Protein AF-A0A7S3URA8-F1 (afdb_monomer)

Organism: Heterosigma akashiwo (NCBI:txid2829)

Sequence (124 aa):
AVRAFAEVRFQGQTARTEAQAGAAPHWKHPVEMAFHPPGGDFTPARLAQITDVIHVSVFDELEVDDAEHGGFYEDEDGTRVEHRFLGSLEIPFGTVYMEGKVEGMFRLETPPVNLGYVYASAAR

InterPro domains:
  IPR035892 C2 domain superfamily [G3DSA:2.60.40.150] (2-122)
  IPR035892 C2 domain superfamily [SSF49562] (4-111)
  IPR052434 Tectonic-like complex component protein [PTHR20837] (2-118)

Structure (mmCIF, N/CA/C/O backbone):
data_AF-A0A7S3URA8-F1
#
_entry.id   AF-A0A7S3URA8-F1
#
loop_
_atom_site.group_PDB
_atom_site.id
_atom_site.type_symbol
_atom_site.label_atom_id
_atom_site.label_alt_id
_atom_site.label_comp_id
_atom_site.label_asym_id
_atom_site.label_entity_id
_atom_site.label_seq_id
_atom_site.pdbx_PDB_ins_code
_atom_site.Cartn_x
_atom_site.Cartn_y
_atom_site.Cartn_z
_atom_site.occupancy
_atom_site.B_iso_or_equiv
_atom_site.auth_seq_id
_atom_site.auth_comp_id
_atom_site.auth_asym_id
_atom_site.auth_atom_id
_atom_site.pdbx_PDB_model_num
ATOM 1 N N . ALA A 1 1 ? 19.077 1.036 -14.921 1.00 60.44 1 ALA A N 1
ATOM 2 C CA . ALA A 1 1 ? 18.825 -0.129 -14.041 1.00 60.44 1 ALA A CA 1
ATOM 3 C C . ALA A 1 1 ? 17.408 -0.010 -13.509 1.00 60.44 1 ALA A C 1
ATOM 5 O O . ALA A 1 1 ? 16.997 1.107 -13.232 1.00 60.44 1 ALA A O 1
ATOM 6 N N . VAL A 1 2 ? 16.669 -1.114 -13.402 1.00 79.50 2 VAL A N 1
ATOM 7 C CA . VAL A 1 2 ? 15.287 -1.076 -12.906 1.00 79.50 2 VAL A CA 1
ATOM 8 C C . VAL A 1 2 ? 15.298 -0.765 -11.407 1.00 79.50 2 VAL A C 1
ATOM 10 O O . VAL A 1 2 ? 16.065 -1.374 -10.651 1.00 79.50 2 VAL A O 1
ATOM 13 N N . ARG A 1 3 ? 14.502 0.224 -11.000 1.00 93.12 3 ARG A N 1
ATOM 14 C CA . ARG A 1 3 ? 14.280 0.598 -9.600 1.00 93.12 3 ARG A CA 1
ATOM 15 C C . ARG A 1 3 ? 12.842 0.262 -9.254 1.00 93.12 3 ARG A C 1
ATOM 17 O O . ARG A 1 3 ? 11.992 0.404 -10.113 1.00 93.12 3 ARG A O 1
ATOM 24 N N . ALA A 1 4 ? 12.567 -0.129 -8.021 1.00 95.06 4 ALA A N 1
ATOM 25 C CA . ALA A 1 4 ? 11.218 -0.454 -7.585 1.00 95.06 4 ALA A CA 1
ATOM 26 C C . ALA A 1 4 ? 10.870 0.256 -6.280 1.00 95.06 4 ALA A C 1
ATOM 28 O O . ALA A 1 4 ? 11.728 0.421 -5.407 1.00 95.06 4 ALA A O 1
ATOM 29 N N . PHE A 1 5 ? 9.606 0.632 -6.120 1.00 96.50 5 PHE A N 1
ATOM 30 C CA . PHE A 1 5 ? 9.051 1.184 -4.885 1.00 96.50 5 PHE A CA 1
ATOM 31 C C . PHE A 1 5 ? 7.744 0.481 -4.516 1.00 96.50 5 PHE A C 1
ATOM 33 O O . PHE A 1 5 ? 7.066 -0.097 -5.369 1.00 96.50 5 PHE A O 1
ATOM 40 N N . ALA A 1 6 ? 7.395 0.543 -3.233 1.00 96.94 6 ALA A N 1
ATOM 41 C CA . ALA A 1 6 ? 6.092 0.128 -2.740 1.00 96.94 6 ALA A CA 1
ATOM 42 C C . ALA A 1 6 ? 5.235 1.364 -2.448 1.00 96.94 6 ALA A C 1
ATOM 44 O O . ALA A 1 6 ? 5.695 2.324 -1.831 1.00 96.94 6 ALA A O 1
ATOM 45 N N . GLU A 1 7 ? 3.984 1.327 -2.879 1.00 97.62 7 GLU A N 1
ATOM 46 C CA . GLU A 1 7 ? 2.939 2.292 -2.571 1.00 97.62 7 GLU A CA 1
ATOM 47 C C . GLU A 1 7 ? 1.930 1.651 -1.617 1.00 97.62 7 GLU A C 1
ATOM 49 O O . GLU A 1 7 ? 1.530 0.502 -1.800 1.00 97.62 7 GLU A O 1
ATOM 54 N N . VAL A 1 8 ? 1.503 2.399 -0.608 1.00 97.81 8 VAL A N 1
ATOM 55 C CA . VAL A 1 8 ? 0.448 2.014 0.323 1.00 97.81 8 VAL A CA 1
ATOM 56 C C . VAL A 1 8 ? -0.707 2.994 0.178 1.00 97.81 8 VAL A C 1
ATOM 58 O O . VAL A 1 8 ? -0.519 4.211 0.242 1.00 97.81 8 VAL A O 1
ATOM 61 N N . ARG A 1 9 ? -1.913 2.456 -0.000 1.00 98.00 9 ARG A N 1
ATOM 62 C CA . ARG A 1 9 ? -3.153 3.220 -0.112 1.00 98.00 9 ARG A CA 1
ATOM 63 C C . ARG A 1 9 ? -4.163 2.750 0.925 1.00 98.00 9 ARG A C 1
ATOM 65 O O . ARG A 1 9 ? -4.480 1.564 1.002 1.00 98.00 9 ARG A O 1
ATOM 72 N N . PHE A 1 10 ? -4.695 3.692 1.694 1.00 97.50 10 PHE A N 1
ATOM 73 C CA . PHE A 1 10 ? -5.640 3.432 2.776 1.00 97.50 10 PHE A CA 1
ATOM 74 C C . PHE A 1 10 ? -6.492 4.680 3.031 1.00 97.50 10 PHE A C 1
ATOM 76 O O . PHE A 1 10 ? -5.961 5.785 3.096 1.00 97.50 10 PHE A O 1
ATOM 83 N N . GLN A 1 11 ? -7.817 4.524 3.126 1.00 95.50 11 GLN A N 1
ATOM 84 C CA . GLN A 1 11 ? -8.771 5.628 3.351 1.00 95.50 11 GLN A CA 1
ATOM 85 C C . GLN A 1 11 ? -8.580 6.853 2.429 1.00 95.50 11 GLN A C 1
ATOM 87 O O . GLN A 1 11 ? -8.682 8.003 2.853 1.00 95.50 11 GLN A O 1
ATOM 92 N N . GLY A 1 12 ? -8.268 6.614 1.152 1.00 94.25 12 GLY A N 1
ATOM 93 C CA . GLY A 1 12 ? -8.035 7.677 0.166 1.00 94.25 12 GLY A CA 1
ATOM 94 C C . GLY A 1 12 ? -6.694 8.410 0.303 1.00 94.25 12 GLY A C 1
ATOM 95 O O . GLY A 1 12 ? -6.398 9.266 -0.524 1.00 94.25 12 GLY A O 1
ATOM 96 N N . GLN A 1 13 ? -5.874 8.068 1.299 1.00 96.62 13 GLN A N 1
ATOM 97 C CA . GLN A 1 13 ? -4.487 8.513 1.394 1.00 96.62 13 GLN A CA 1
ATOM 98 C C . GLN A 1 13 ? -3.588 7.568 0.603 1.00 96.62 13 GLN A C 1
ATOM 100 O O . GLN A 1 13 ? -3.843 6.362 0.549 1.00 96.62 13 GLN A O 1
ATOM 105 N N . THR A 1 14 ? -2.513 8.123 0.054 1.00 97.31 14 THR A N 1
ATOM 106 C CA . THR A 1 14 ? -1.456 7.382 -0.630 1.00 97.31 14 THR A CA 1
ATOM 107 C C . THR A 1 14 ? -0.112 7.828 -0.079 1.00 97.31 14 THR A C 1
ATOM 109 O O . THR A 1 14 ? 0.143 9.025 0.054 1.00 97.31 14 THR A O 1
ATOM 112 N N . ALA A 1 15 ? 0.754 6.869 0.216 1.00 97.06 15 ALA A N 1
ATOM 113 C CA . ALA A 1 15 ? 2.142 7.105 0.576 1.00 97.06 15 ALA A CA 1
ATOM 114 C C . ALA A 1 15 ? 3.023 6.037 -0.077 1.00 97.06 15 ALA A C 1
ATOM 116 O O . ALA A 1 15 ? 2.548 4.951 -0.400 1.00 97.06 15 ALA A O 1
ATOM 117 N N . A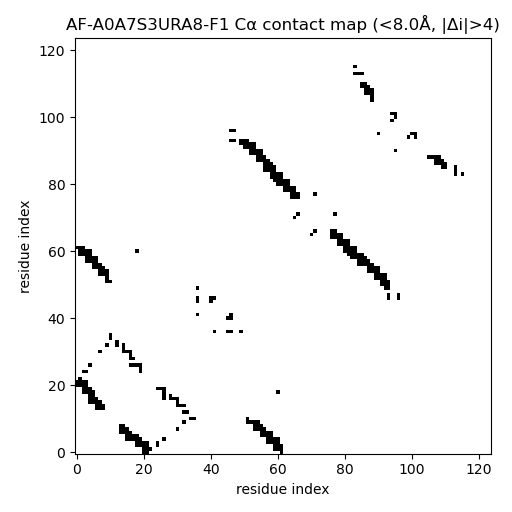RG A 1 16 ? 4.303 6.331 -0.302 1.00 96.38 16 ARG A N 1
ATOM 118 C CA . ARG A 1 16 ? 5.217 5.402 -0.976 1.00 96.38 16 ARG A CA 1
ATOM 119 C C . ARG A 1 16 ? 6.592 5.389 -0.336 1.00 96.38 16 ARG A C 1
ATOM 121 O O . ARG A 1 16 ? 6.995 6.366 0.288 1.00 96.38 16 ARG A O 1
ATOM 128 N N . THR A 1 17 ? 7.316 4.297 -0.539 1.00 96.94 17 THR A N 1
ATOM 129 C CA . THR A 1 17 ? 8.738 4.211 -0.212 1.00 96.94 17 THR A CA 1
ATOM 130 C C . THR A 1 17 ? 9.583 4.950 -1.246 1.00 96.94 17 THR A C 1
ATOM 132 O O . THR A 1 17 ? 9.138 5.245 -2.355 1.00 96.94 17 THR A O 1
ATOM 135 N N . GLU A 1 18 ? 10.856 5.168 -0.926 1.00 94.25 18 GLU A N 1
ATOM 136 C CA . GLU A 1 18 ? 11.851 5.503 -1.943 1.00 94.25 18 GLU A CA 1
ATOM 137 C C . GLU A 1 18 ? 12.058 4.332 -2.915 1.00 94.25 18 GLU A C 1
ATOM 139 O O . GLU A 1 18 ? 11.998 3.162 -2.519 1.00 94.25 18 GLU A O 1
ATOM 144 N N . ALA A 1 19 ? 12.326 4.642 -4.185 1.00 94.56 19 ALA A N 1
ATOM 145 C CA . ALA A 1 19 ? 12.626 3.634 -5.192 1.00 94.56 19 ALA A CA 1
ATOM 146 C C . ALA A 1 19 ? 14.063 3.113 -5.040 1.00 94.56 19 ALA A C 1
ATOM 148 O O . ALA A 1 19 ? 15.030 3.882 -5.070 1.00 94.56 19 ALA A O 1
ATOM 149 N N . GLN A 1 20 ? 14.203 1.795 -4.917 1.00 95.19 20 GLN A N 1
ATOM 150 C CA . GLN A 1 20 ? 15.474 1.100 -4.714 1.00 95.19 20 GLN A CA 1
ATOM 151 C C . GLN A 1 20 ? 15.835 0.253 -5.931 1.00 95.19 20 GLN A C 1
ATOM 153 O O . GLN A 1 20 ? 14.971 -0.357 -6.553 1.00 95.19 20 GLN A O 1
ATOM 158 N N . ALA A 1 21 ? 17.119 0.220 -6.280 1.00 91.50 21 ALA A N 1
ATOM 159 C CA . ALA A 1 21 ? 17.601 -0.526 -7.436 1.00 91.50 21 ALA A CA 1
ATOM 160 C C . ALA A 1 21 ? 17.708 -2.034 -7.158 1.00 91.50 21 ALA A C 1
ATOM 162 O O . ALA A 1 21 ? 18.030 -2.457 -6.046 1.00 91.50 21 ALA A O 1
ATOM 163 N N . GLY A 1 22 ? 17.544 -2.832 -8.214 1.00 85.88 22 GLY A N 1
ATOM 164 C CA . GLY A 1 22 ? 17.816 -4.270 -8.204 1.00 85.88 22 GLY A CA 1
ATOM 165 C C . GLY A 1 22 ? 16.562 -5.145 -8.183 1.00 85.88 22 GLY A C 1
ATOM 166 O O . GLY A 1 22 ? 15.461 -4.687 -7.906 1.00 85.88 22 GLY A O 1
ATOM 167 N N . ALA A 1 23 ? 16.745 -6.435 -8.479 1.00 84.31 23 ALA A N 1
ATOM 168 C CA . ALA A 1 23 ? 15.651 -7.405 -8.615 1.00 84.31 23 ALA A CA 1
ATOM 169 C C . ALA A 1 23 ? 15.017 -7.840 -7.276 1.00 84.31 23 ALA A C 1
ATOM 171 O O . ALA A 1 23 ? 13.957 -8.457 -7.267 1.00 84.31 23 ALA A O 1
ATOM 172 N N . ALA A 1 24 ? 15.677 -7.546 -6.153 1.00 86.25 24 ALA A N 1
ATOM 173 C CA . ALA A 1 24 ? 15.207 -7.827 -4.798 1.00 86.25 24 ALA A CA 1
ATOM 174 C C . ALA A 1 24 ? 15.418 -6.575 -3.923 1.00 86.25 24 ALA A C 1
ATOM 176 O O . ALA A 1 24 ? 16.379 -6.515 -3.151 1.00 86.25 24 ALA A O 1
ATOM 177 N N . PRO A 1 25 ? 14.590 -5.529 -4.099 1.00 89.31 25 PRO A N 1
ATOM 178 C CA . PRO A 1 25 ? 14.772 -4.257 -3.412 1.00 89.31 25 PRO A CA 1
ATOM 179 C C . PRO A 1 25 ? 14.556 -4.403 -1.901 1.00 89.31 25 PRO A C 1
ATOM 181 O O . PRO A 1 25 ? 13.614 -5.044 -1.437 1.00 89.31 25 PRO A O 1
ATOM 184 N N . HIS A 1 26 ? 15.412 -3.747 -1.117 1.00 92.69 26 HIS A N 1
ATOM 185 C CA . HIS A 1 26 ? 15.229 -3.594 0.324 1.00 92.69 26 HIS A CA 1
ATOM 186 C C . HIS A 1 26 ? 14.905 -2.135 0.637 1.00 92.69 26 HIS A C 1
ATOM 188 O O . HIS A 1 26 ? 15.815 -1.329 0.805 1.00 92.69 26 HIS A O 1
ATOM 194 N N . TRP A 1 27 ? 13.620 -1.793 0.742 1.00 94.06 27 TRP A N 1
ATOM 195 C CA . TRP A 1 27 ? 13.213 -0.399 0.954 1.00 94.06 27 TRP A CA 1
ATOM 196 C C . TRP A 1 27 ? 13.604 0.151 2.325 1.00 94.06 27 TRP A C 1
ATOM 198 O O . TRP A 1 27 ? 14.051 1.287 2.410 1.00 94.06 27 TRP A O 1
ATOM 208 N N . LYS A 1 28 ? 13.452 -0.648 3.395 1.00 90.06 28 LYS A N 1
ATOM 209 C CA . LYS A 1 28 ? 13.759 -0.258 4.791 1.00 90.06 28 LYS A CA 1
ATOM 210 C C . LYS A 1 28 ? 13.212 1.133 5.174 1.00 90.06 28 LYS A C 1
ATOM 212 O O . LYS A 1 28 ? 13.817 1.838 5.975 1.00 90.06 28 LYS A O 1
ATOM 217 N N .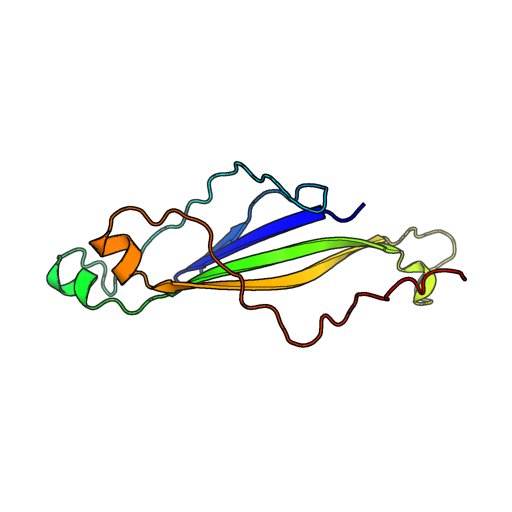 HIS A 1 29 ? 12.073 1.507 4.596 1.00 90.81 29 HIS A N 1
ATOM 218 C CA . HIS A 1 29 ? 11.478 2.831 4.716 1.00 90.81 29 HIS A CA 1
ATOM 219 C C . HIS A 1 29 ? 10.118 2.711 5.416 1.00 90.81 29 HIS A C 1
ATOM 221 O O . HIS A 1 29 ? 9.271 1.958 4.925 1.00 90.81 29 HIS A O 1
ATOM 227 N N . PRO A 1 30 ? 9.897 3.392 6.556 1.00 92.44 30 PRO A N 1
ATOM 228 C CA . PRO A 1 30 ? 8.596 3.399 7.209 1.00 92.44 30 PRO A CA 1
ATOM 229 C C . PRO A 1 30 ? 7.606 4.244 6.403 1.00 92.44 30 PRO A C 1
ATOM 231 O O . PRO A 1 30 ? 7.953 5.312 5.910 1.00 92.44 30 PRO A O 1
ATOM 234 N N . VAL A 1 31 ? 6.366 3.775 6.296 1.00 93.12 31 VAL A N 1
ATOM 235 C CA . VAL A 1 31 ? 5.259 4.536 5.711 1.00 93.12 31 VAL A CA 1
ATOM 236 C C . VAL A 1 31 ? 4.212 4.743 6.795 1.00 93.12 31 VAL A C 1
ATOM 238 O O . VAL A 1 31 ? 3.751 3.779 7.403 1.00 93.12 31 VAL A O 1
ATOM 241 N N . GLU A 1 32 ? 3.850 5.998 7.040 1.00 93.94 32 GLU A N 1
ATOM 242 C CA . GLU A 1 32 ? 2.844 6.376 8.030 1.00 93.94 32 GLU A CA 1
ATOM 243 C C . GLU A 1 32 ? 1.564 6.825 7.330 1.00 93.94 32 GLU A C 1
ATOM 245 O O . GLU A 1 32 ? 1.603 7.540 6.328 1.00 93.94 32 GLU A O 1
ATOM 250 N N . MET A 1 33 ? 0.418 6.399 7.861 1.00 93.19 33 MET A N 1
ATOM 251 C CA . MET A 1 33 ? -0.895 6.755 7.331 1.00 93.19 33 MET A CA 1
ATOM 252 C C . MET A 1 33 ? -1.835 7.096 8.477 1.00 93.19 33 MET A C 1
ATOM 254 O O . MET A 1 33 ? -1.878 6.397 9.491 1.00 93.19 33 MET A O 1
ATOM 258 N N . ALA A 1 34 ? -2.598 8.172 8.314 1.00 93.50 34 ALA A N 1
ATOM 259 C CA . ALA A 1 34 ? -3.552 8.600 9.321 1.00 93.50 34 ALA A CA 1
ATOM 260 C C . ALA A 1 34 ? -4.851 7.801 9.182 1.00 93.50 34 ALA A C 1
ATOM 262 O O . ALA A 1 34 ? -5.445 7.738 8.106 1.00 93.50 34 ALA A O 1
ATOM 263 N N . PHE A 1 35 ? -5.320 7.237 10.289 1.00 94.12 35 PHE A N 1
ATOM 264 C CA . PHE A 1 35 ? -6.572 6.495 10.340 1.00 94.12 35 PHE A CA 1
ATOM 265 C C . PHE A 1 35 ? -7.709 7.362 10.892 1.00 94.12 35 PHE A C 1
ATOM 267 O O . PHE A 1 35 ? -7.595 7.960 11.963 1.00 94.12 35 PHE A O 1
ATOM 274 N N . HIS A 1 36 ? -8.821 7.386 10.166 1.00 94.19 36 HIS A N 1
ATOM 275 C CA . HIS A 1 36 ? -10.025 8.138 10.487 1.00 94.19 36 HIS A CA 1
ATOM 276 C C . HIS A 1 36 ? -11.214 7.171 10.552 1.00 94.19 36 HIS A C 1
ATOM 278 O O . HIS A 1 36 ? -11.750 6.783 9.509 1.00 94.19 36 HIS A O 1
ATOM 284 N N . PRO A 1 37 ? -11.650 6.742 11.749 1.00 93.06 37 PRO A N 1
ATOM 285 C CA . PRO A 1 37 ? -12.824 5.893 11.858 1.00 93.06 37 PRO A CA 1
ATOM 286 C C . PRO A 1 37 ? -14.082 6.671 11.445 1.00 93.06 37 PRO A C 1
ATOM 288 O O . PRO A 1 37 ? -14.150 7.894 11.634 1.00 93.06 37 PRO A O 1
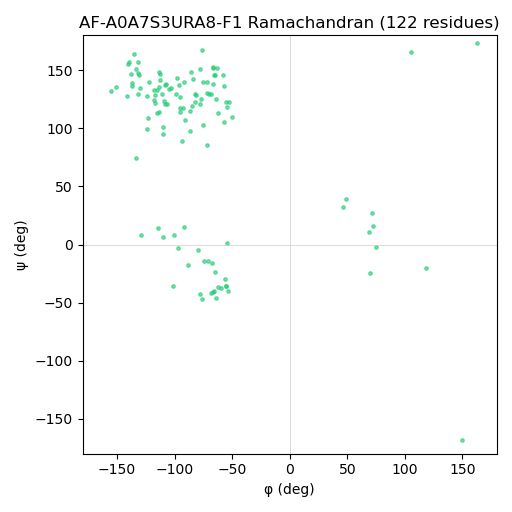ATOM 291 N N . PRO A 1 38 ? -15.119 5.986 10.935 1.00 89.38 38 PRO A N 1
ATOM 292 C CA . PRO A 1 38 ? -16.395 6.616 10.625 1.00 89.38 38 PRO A CA 1
ATOM 293 C C . PRO A 1 38 ? -16.946 7.400 11.825 1.00 89.38 38 PRO A C 1
ATOM 295 O O . PRO A 1 38 ? -17.124 6.857 12.914 1.00 89.38 38 PRO A O 1
ATOM 298 N N . GLY A 1 39 ? -17.196 8.697 11.632 1.00 89.88 39 GLY A N 1
ATOM 299 C CA . GLY A 1 39 ? -17.693 9.581 12.692 1.00 89.88 39 GLY A CA 1
ATOM 300 C C . GLY A 1 39 ? -16.698 9.876 13.823 1.00 89.88 39 GLY A C 1
ATOM 301 O O . GLY A 1 39 ? -17.108 10.434 14.836 1.00 89.88 39 GLY A O 1
ATOM 302 N N . GLY A 1 40 ? -15.415 9.520 13.679 1.00 93.19 40 GLY A N 1
ATOM 303 C CA . GLY A 1 40 ? -14.397 9.747 14.711 1.00 93.19 40 GLY A CA 1
ATOM 304 C C . GLY A 1 40 ? -14.528 8.831 15.935 1.00 93.19 40 GLY A C 1
ATOM 305 O O . GLY A 1 40 ? -13.955 9.127 16.981 1.00 93.19 40 GLY A O 1
ATOM 306 N N . ASP A 1 41 ? -15.289 7.740 15.829 1.00 94.50 41 ASP A N 1
ATOM 307 C CA . ASP A 1 41 ? -15.564 6.824 16.936 1.00 94.50 41 ASP A CA 1
ATOM 308 C C . ASP A 1 41 ? -14.522 5.693 17.000 1.00 94.50 41 ASP A C 1
ATOM 310 O O . ASP A 1 41 ? -14.513 4.770 16.185 1.00 94.50 41 ASP A O 1
ATOM 314 N N . PHE A 1 42 ? -13.643 5.771 18.001 1.00 95.31 42 PHE A N 1
ATOM 315 C CA . PHE A 1 42 ? -12.577 4.798 18.262 1.00 95.31 42 PHE A CA 1
ATOM 316 C C . PHE A 1 42 ? -12.992 3.676 19.229 1.00 95.31 42 PHE A C 1
ATOM 318 O O . PHE A 1 42 ? -12.137 2.974 19.773 1.00 95.31 42 PHE A O 1
ATOM 325 N N . THR A 1 43 ? -14.288 3.492 19.496 1.00 95.50 43 THR A N 1
ATOM 326 C CA . THR A 1 43 ? -14.734 2.395 20.363 1.00 95.50 43 THR A CA 1
ATOM 327 C C . THR A 1 43 ? -14.453 1.029 19.723 1.00 95.50 43 THR A C 1
ATOM 329 O O . THR A 1 43 ? -14.597 0.872 18.507 1.00 95.50 43 THR A O 1
ATOM 332 N N . PRO A 1 44 ? -14.126 -0.012 20.517 1.00 94.38 44 PRO A N 1
ATOM 333 C CA . PRO A 1 44 ? -13.848 -1.347 19.980 1.00 94.38 44 PRO A CA 1
ATOM 334 C C . PRO A 1 44 ? -14.984 -1.908 19.116 1.00 94.38 44 PRO A C 1
ATOM 336 O O . PRO A 1 44 ? -14.738 -2.554 18.102 1.00 94.38 44 PRO A O 1
ATOM 339 N N . ALA A 1 45 ? -16.236 -1.613 19.482 1.00 92.94 45 ALA A N 1
ATOM 340 C CA . ALA A 1 45 ? -17.409 -2.036 18.724 1.00 92.94 45 ALA A CA 1
ATOM 341 C C . ALA A 1 45 ? -17.445 -1.441 17.307 1.00 92.94 45 ALA A C 1
ATOM 343 O O . ALA A 1 45 ? -17.866 -2.129 16.380 1.00 92.94 45 ALA A O 1
ATOM 344 N N . ARG A 1 46 ? -16.997 -0.190 17.126 1.00 93.31 46 ARG A N 1
ATOM 345 C CA . ARG A 1 46 ? -16.883 0.432 15.802 1.00 93.31 46 ARG A CA 1
ATOM 346 C C . ARG A 1 46 ? -15.682 -0.072 15.034 1.00 93.31 46 ARG A C 1
ATOM 348 O O . ARG A 1 46 ? -15.842 -0.438 13.877 1.00 93.31 46 ARG A O 1
ATOM 355 N N . LEU A 1 47 ? -14.515 -0.138 15.672 1.00 94.38 47 LEU A N 1
ATOM 356 C CA . LEU A 1 47 ? -13.287 -0.593 15.017 1.00 94.38 47 LEU A CA 1
ATOM 357 C C . LEU A 1 47 ? -13.420 -2.028 14.489 1.00 94.38 47 LEU A C 1
ATOM 359 O O . LEU A 1 47 ? -12.985 -2.312 13.377 1.00 94.38 47 LEU A O 1
ATOM 363 N N . ALA A 1 48 ? -14.112 -2.904 15.224 1.00 90.69 48 ALA A N 1
ATOM 364 C CA . ALA A 1 48 ? -14.393 -4.273 14.793 1.00 90.69 48 ALA A CA 1
ATOM 365 C C . ALA A 1 48 ? -15.348 -4.380 13.584 1.00 90.69 48 ALA A C 1
ATOM 367 O O . ALA A 1 48 ? -15.429 -5.441 12.972 1.00 90.69 48 ALA A O 1
ATOM 368 N N . GLN A 1 49 ? -16.084 -3.315 13.242 1.00 91.06 49 GLN A N 1
ATOM 369 C CA . GLN A 1 49 ? -17.012 -3.275 12.101 1.00 91.06 49 GLN A CA 1
ATOM 370 C C . GLN A 1 49 ? -16.391 -2.645 10.846 1.00 91.06 49 GLN A C 1
ATOM 372 O O . GLN A 1 49 ? -17.048 -2.576 9.807 1.00 91.06 49 GLN A O 1
ATOM 377 N N . ILE A 1 50 ? -15.150 -2.159 10.928 1.00 94.44 50 ILE A N 1
ATOM 378 C CA . ILE A 1 50 ? -14.478 -1.515 9.801 1.00 94.44 50 ILE A CA 1
ATOM 379 C C . ILE A 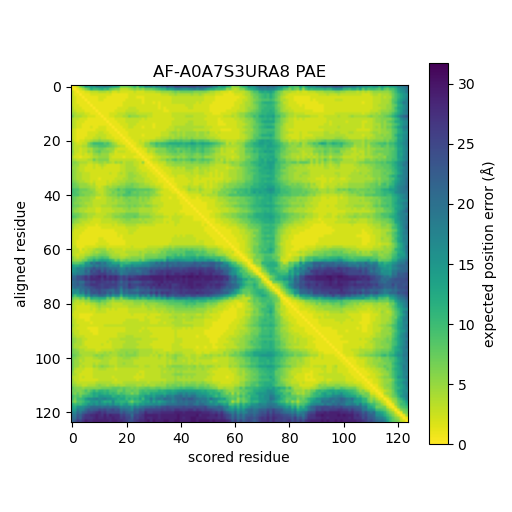1 50 ? -14.094 -2.563 8.762 1.00 94.44 50 ILE A C 1
ATOM 381 O O . ILE A 1 50 ? -13.477 -3.580 9.071 1.00 94.44 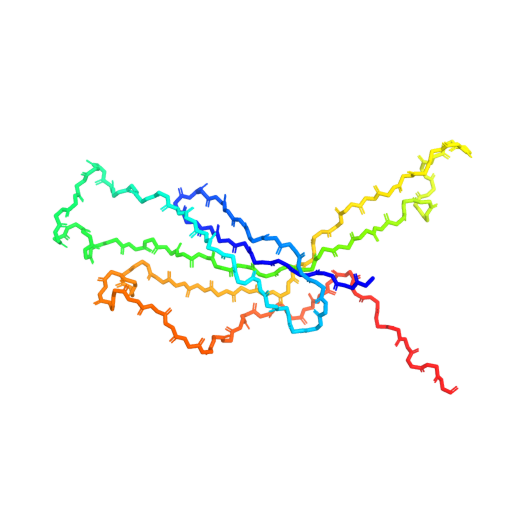50 ILE A O 1
ATOM 385 N N . THR A 1 51 ? -14.456 -2.277 7.514 1.00 95.25 51 THR A N 1
ATOM 386 C CA . THR A 1 51 ? -14.201 -3.137 6.348 1.00 95.25 51 THR A CA 1
ATOM 387 C C . THR A 1 51 ? -13.157 -2.548 5.403 1.00 95.25 51 THR A C 1
ATOM 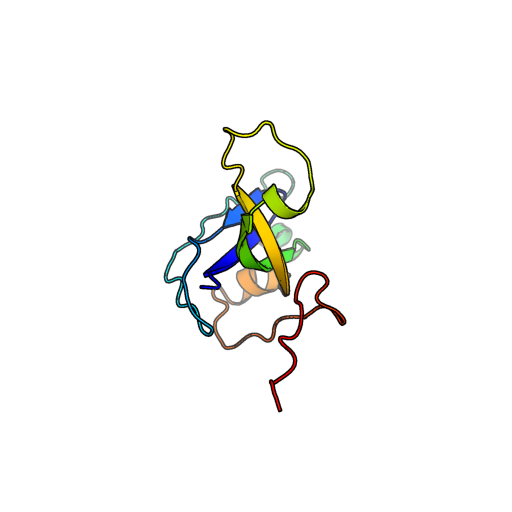389 O O . THR A 1 51 ? -12.917 -3.103 4.334 1.00 95.25 51 THR A O 1
ATOM 392 N N . ASP A 1 52 ? -12.520 -1.444 5.802 1.00 96.06 52 ASP A N 1
ATOM 393 C CA . ASP A 1 52 ? -11.474 -0.789 5.027 1.00 96.06 52 ASP A CA 1
ATOM 394 C C . ASP A 1 52 ? -10.318 -1.752 4.743 1.00 96.06 52 ASP A C 1
ATOM 396 O O . ASP A 1 52 ? -9.949 -2.594 5.569 1.00 96.06 52 ASP A O 1
ATOM 400 N N . VAL A 1 53 ? -9.718 -1.589 3.568 1.00 97.38 53 VAL A N 1
ATOM 401 C CA . VAL A 1 53 ? -8.604 -2.407 3.093 1.00 97.38 53 VAL A CA 1
ATOM 402 C C . VAL A 1 53 ? -7.385 -1.518 2.900 1.00 97.38 53 VAL A C 1
ATOM 404 O O . VAL A 1 53 ? -7.463 -0.435 2.317 1.00 97.38 53 VAL A O 1
ATOM 407 N N . ILE A 1 54 ? -6.249 -1.980 3.410 1.00 97.50 54 ILE A N 1
ATOM 408 C CA . ILE A 1 54 ? -4.935 -1.414 3.137 1.00 97.50 54 ILE A CA 1
ATOM 409 C C . ILE A 1 54 ? -4.435 -2.086 1.861 1.00 97.50 54 ILE A C 1
ATOM 411 O O . ILE A 1 54 ? -4.202 -3.295 1.837 1.00 97.50 54 ILE A O 1
ATOM 415 N N . HIS A 1 55 ? -4.277 -1.308 0.797 1.00 98.06 55 HIS A N 1
ATOM 416 C CA . HIS A 1 55 ? -3.715 -1.797 -0.454 1.00 98.06 55 HIS A CA 1
ATOM 417 C C . HIS A 1 55 ? -2.223 -1.493 -0.476 1.00 98.06 55 HIS A C 1
ATOM 419 O O . HIS A 1 55 ? -1.825 -0.341 -0.321 1.00 98.06 55 HIS A O 1
ATOM 425 N N . VAL A 1 56 ? -1.408 -2.510 -0.714 1.00 97.50 56 VAL A N 1
ATOM 426 C CA . VAL A 1 56 ? 0.019 -2.366 -0.996 1.00 97.50 56 VAL A CA 1
ATOM 427 C C . VAL A 1 56 ? 0.227 -2.703 -2.463 1.00 97.50 56 VAL A C 1
ATOM 429 O O . VAL A 1 56 ? -0.159 -3.778 -2.906 1.00 97.50 56 VAL A O 1
ATOM 432 N N . SER A 1 57 ? 0.810 -1.795 -3.231 1.00 97.44 57 SER A N 1
ATOM 433 C CA . SER A 1 57 ? 1.113 -1.980 -4.652 1.00 97.44 57 SER A CA 1
ATOM 434 C C . SER A 1 57 ? 2.601 -1.795 -4.883 1.00 97.44 57 SER A C 1
ATOM 436 O O . SER A 1 57 ? 3.218 -0.922 -4.283 1.00 97.44 57 SER A O 1
ATOM 438 N N . VAL A 1 58 ? 3.197 -2.617 -5.737 1.00 95.94 58 VAL A N 1
ATOM 439 C CA . VAL A 1 58 ? 4.620 -2.526 -6.072 1.00 95.94 58 VAL A CA 1
ATOM 440 C C . VAL A 1 58 ? 4.754 -2.122 -7.529 1.00 95.94 58 VAL A C 1
ATOM 442 O O . VAL A 1 58 ? 4.059 -2.656 -8.396 1.00 95.94 58 VAL A O 1
ATOM 445 N N . PHE A 1 59 ? 5.656 -1.181 -7.785 1.00 95.00 59 PHE A N 1
ATOM 446 C CA . PHE A 1 59 ? 5.908 -0.633 -9.108 1.00 95.00 59 PHE A CA 1
ATOM 447 C C . PHE A 1 59 ? 7.400 -0.615 -9.407 1.00 95.00 59 PHE A C 1
ATOM 449 O O . PHE A 1 59 ? 8.204 -0.359 -8.509 1.00 95.00 59 PHE A O 1
ATOM 456 N N . ASP A 1 60 ? 7.746 -0.799 -10.677 1.00 93.25 60 ASP A N 1
ATOM 457 C CA . ASP A 1 60 ? 9.029 -0.360 -11.210 1.00 93.25 60 ASP A CA 1
ATOM 458 C C . ASP A 1 60 ? 8.962 1.117 -11.611 1.00 93.25 60 ASP A C 1
ATOM 460 O O . ASP A 1 60 ? 7.972 1.586 -12.166 1.00 93.25 60 ASP A O 1
ATOM 464 N N . GLU A 1 61 ? 10.049 1.834 -11.365 1.00 91.31 61 GLU A N 1
ATOM 465 C CA . GLU A 1 61 ? 10.331 3.198 -11.786 1.00 91.31 61 GLU A CA 1
ATOM 466 C C . GLU A 1 61 ? 11.409 3.162 -12.873 1.00 91.31 61 GLU A C 1
ATOM 468 O O . GLU A 1 61 ? 12.512 2.635 -12.670 1.00 91.31 61 GLU A O 1
ATOM 473 N N . LEU A 1 62 ? 11.069 3.697 -14.044 1.00 86.56 62 LEU A N 1
ATOM 474 C CA . LEU A 1 62 ? 11.912 3.678 -15.234 1.00 86.56 62 LEU A CA 1
ATOM 475 C C . LEU A 1 62 ? 11.983 5.072 -15.841 1.00 86.56 62 LEU A C 1
ATOM 477 O O . LEU A 1 62 ? 10.953 5.685 -16.097 1.00 86.56 62 LEU A O 1
ATOM 481 N N . GLU A 1 63 ? 13.196 5.537 -16.112 1.00 84.50 63 GLU A N 1
ATOM 482 C CA . GLU A 1 63 ? 13.417 6.691 -16.980 1.00 84.50 63 GLU A CA 1
ATOM 483 C C . GLU A 1 63 ? 13.372 6.212 -18.432 1.00 84.50 63 GLU A C 1
ATOM 485 O O . GLU A 1 63 ? 14.093 5.285 -18.813 1.00 84.50 63 GLU A O 1
ATOM 490 N N . VAL A 1 64 ? 12.479 6.803 -19.218 1.00 80.06 64 VAL A N 1
ATOM 491 C CA . VAL A 1 64 ? 12.284 6.518 -20.637 1.00 80.06 64 VAL A CA 1
ATOM 492 C C . VAL A 1 64 ? 12.643 7.771 -21.417 1.00 80.06 64 VAL A C 1
ATOM 494 O O . VAL A 1 64 ? 12.225 8.870 -21.055 1.00 80.06 64 VAL A O 1
ATOM 497 N N . ASP A 1 65 ? 13.436 7.592 -22.465 1.00 77.38 65 ASP A N 1
ATOM 498 C CA . ASP A 1 65 ? 13.794 8.656 -23.394 1.00 77.38 65 ASP A CA 1
ATOM 499 C C . ASP A 1 65 ? 12.622 8.901 -24.356 1.00 77.38 65 ASP A C 1
ATOM 501 O O . ASP A 1 65 ? 12.176 7.984 -25.055 1.00 77.38 65 ASP A O 1
ATOM 505 N N . ASP A 1 66 ? 12.087 10.121 -24.370 1.00 69.94 66 ASP A N 1
ATOM 506 C CA . ASP A 1 66 ? 10.978 10.478 -25.248 1.00 69.94 66 ASP A CA 1
ATOM 507 C C . ASP A 1 66 ? 11.426 10.775 -26.695 1.00 69.94 66 ASP A C 1
ATOM 509 O O . ASP A 1 66 ? 10.569 10.928 -27.575 1.00 69.94 66 ASP A O 1
ATOM 513 N N . ALA A 1 67 ? 12.734 10.789 -26.996 1.00 63.84 67 ALA A N 1
ATOM 514 C CA . ALA A 1 67 ? 13.249 10.974 -28.357 1.00 63.84 67 ALA A CA 1
ATOM 515 C C . ALA A 1 67 ? 12.690 9.933 -29.352 1.00 63.84 67 ALA A C 1
ATOM 517 O O . ALA A 1 67 ? 12.473 10.241 -30.527 1.00 63.84 67 ALA A O 1
ATOM 518 N N . GLU A 1 68 ? 12.364 8.719 -28.890 1.00 56.34 68 GLU A N 1
ATOM 519 C CA . GLU A 1 68 ? 11.780 7.653 -29.721 1.00 56.34 68 GLU A CA 1
ATOM 520 C C . GLU A 1 68 ? 10.319 7.916 -30.149 1.00 56.34 68 GLU A C 1
ATOM 522 O O . GLU A 1 68 ? 9.825 7.259 -31.066 1.00 56.34 68 GLU A O 1
ATOM 527 N N . HIS A 1 69 ? 9.616 8.874 -29.529 1.00 57.66 69 HIS A N 1
ATOM 528 C CA . HIS A 1 69 ? 8.209 9.191 -29.828 1.00 57.66 69 HIS A CA 1
ATOM 529 C C . HIS A 1 69 ? 8.012 10.427 -30.733 1.00 57.66 69 HIS A C 1
ATOM 531 O O . HIS A 1 69 ? 6.874 10.826 -30.982 1.00 57.66 69 HIS A O 1
ATOM 537 N N . GLY A 1 70 ? 9.092 10.991 -31.295 1.00 54.22 70 GLY A N 1
ATOM 538 C CA . GLY A 1 70 ? 9.032 11.949 -32.412 1.00 54.22 70 GLY A CA 1
ATOM 539 C C . GLY A 1 70 ? 8.485 13.341 -32.070 1.00 54.22 70 GLY A C 1
ATOM 540 O O . GLY A 1 70 ? 7.910 13.997 -32.939 1.00 54.22 70 GLY A O 1
ATOM 541 N N . GLY A 1 71 ? 8.623 13.773 -30.813 1.00 53.53 71 GLY A N 1
ATOM 542 C CA . GLY A 1 71 ? 7.908 14.927 -30.260 1.00 53.53 71 GLY A CA 1
ATOM 543 C C . GLY A 1 71 ? 8.727 16.154 -29.855 1.00 53.53 71 GLY A C 1
ATOM 544 O O . GLY A 1 71 ? 8.160 16.984 -29.152 1.00 53.53 71 GLY A O 1
ATOM 545 N N . PHE A 1 72 ? 9.998 16.305 -30.249 1.00 55.41 72 PHE A N 1
ATOM 546 C CA . PHE A 1 72 ? 10.827 17.424 -29.769 1.00 55.41 72 PHE A CA 1
ATOM 547 C C . PHE A 1 72 ? 11.610 18.149 -30.868 1.00 55.41 72 PHE A C 1
ATOM 549 O O . PHE A 1 72 ? 11.964 17.575 -31.901 1.00 55.41 72 PHE A O 1
ATOM 556 N N . TYR A 1 73 ? 11.847 19.442 -30.626 1.00 56.56 73 TYR A N 1
ATOM 557 C CA . TYR A 1 73 ? 12.839 20.255 -31.331 1.00 56.56 73 TYR A CA 1
ATOM 558 C C . TYR A 1 73 ? 14.248 19.740 -30.977 1.00 56.56 73 TYR A C 1
ATOM 560 O O . TYR A 1 73 ? 14.430 19.193 -29.895 1.00 56.56 73 TYR A O 1
ATOM 568 N N . GLU A 1 74 ? 15.237 19.920 -31.862 1.00 56.22 74 GLU A N 1
ATOM 569 C CA . GLU A 1 74 ? 16.607 19.346 -31.796 1.00 56.22 74 GLU A CA 1
ATOM 570 C C . GLU A 1 74 ? 17.425 19.615 -30.501 1.00 56.22 74 GLU A C 1
ATOM 572 O O . GLU A 1 74 ? 18.558 19.152 -30.420 1.00 56.22 74 GLU A O 1
ATOM 577 N N . ASP A 1 75 ? 16.882 20.320 -29.500 1.00 56.44 75 ASP A N 1
ATOM 578 C CA . ASP A 1 75 ? 17.589 20.806 -28.299 1.00 56.44 75 ASP A CA 1
ATOM 579 C C . ASP A 1 75 ? 16.887 20.459 -26.957 1.00 56.44 75 ASP A C 1
ATOM 581 O O . ASP A 1 75 ? 17.289 20.955 -25.904 1.00 56.44 75 ASP A O 1
ATOM 585 N N . GLU A 1 76 ? 15.831 19.633 -26.959 1.00 58.47 76 GLU A N 1
ATOM 586 C CA . GLU A 1 76 ? 15.135 19.198 -25.732 1.00 58.47 76 GLU A CA 1
ATOM 587 C C . GLU A 1 76 ? 15.377 17.706 -25.436 1.00 58.47 76 GLU A C 1
ATOM 589 O O . GLU A 1 76 ? 14.725 16.830 -26.005 1.00 58.47 76 GLU A O 1
ATOM 594 N N . ASP A 1 77 ? 16.287 17.419 -24.496 1.00 60.19 77 ASP A N 1
ATOM 595 C CA . ASP A 1 77 ? 16.450 16.091 -23.886 1.00 60.19 77 ASP A CA 1
ATOM 596 C C . ASP A 1 77 ? 15.258 15.805 -22.947 1.00 60.19 77 ASP A C 1
ATOM 598 O O . ASP A 1 77 ? 15.288 16.090 -21.746 1.00 60.19 77 ASP A O 1
ATOM 602 N N . GLY A 1 78 ? 14.162 15.284 -23.503 1.00 68.06 78 GLY A N 1
ATOM 603 C CA . GLY A 1 78 ? 12.965 14.907 -22.752 1.00 68.06 78 GLY A CA 1
ATOM 604 C C . GLY A 1 78 ? 13.060 13.484 -22.206 1.00 68.06 78 GLY A C 1
ATOM 605 O O . GLY A 1 78 ? 12.760 12.530 -22.918 1.00 68.06 78 GLY A O 1
ATOM 606 N N . THR A 1 79 ? 13.446 13.310 -20.942 1.00 74.25 79 THR A N 1
ATOM 607 C CA . THR A 1 79 ? 13.244 12.034 -20.237 1.00 74.25 79 THR A CA 1
ATOM 608 C C . THR A 1 79 ? 11.964 12.085 -19.409 1.00 74.25 79 THR A C 1
ATOM 610 O O . THR A 1 79 ? 11.681 13.069 -18.720 1.00 74.25 79 THR A O 1
ATOM 613 N N . ARG A 1 80 ? 11.184 11.000 -19.438 1.00 82.00 80 ARG A N 1
ATOM 614 C CA . ARG A 1 80 ? 10.006 10.815 -18.583 1.00 82.00 80 ARG A CA 1
ATOM 615 C C . ARG A 1 80 ? 10.212 9.684 -17.595 1.00 82.00 80 ARG A C 1
ATOM 617 O O . ARG A 1 80 ? 10.852 8.682 -17.901 1.00 82.00 80 ARG A O 1
ATOM 624 N N . VAL A 1 81 ? 9.604 9.809 -16.421 1.00 86.31 81 VAL A N 1
ATOM 625 C CA . VAL A 1 81 ? 9.551 8.719 -15.445 1.00 86.31 81 VAL A CA 1
ATOM 626 C C . VAL A 1 81 ? 8.240 7.960 -15.619 1.00 86.31 81 VAL A C 1
ATOM 628 O O . VAL A 1 81 ? 7.158 8.511 -15.424 1.00 86.31 81 VAL A O 1
ATOM 631 N N . GLU A 1 82 ? 8.338 6.683 -15.972 1.00 88.06 82 GLU A N 1
ATOM 632 C CA . GLU A 1 82 ? 7.220 5.746 -16.001 1.00 88.06 82 GLU A CA 1
ATOM 633 C C . GLU A 1 82 ? 7.176 4.900 -14.729 1.00 88.06 82 GLU A C 1
ATOM 635 O O . GLU A 1 82 ? 8.203 4.460 -14.204 1.00 88.06 82 GLU A O 1
ATOM 640 N N . HIS A 1 83 ? 5.956 4.611 -14.275 1.00 91.69 83 HIS A N 1
ATOM 641 C CA . HIS A 1 83 ? 5.691 3.681 -13.184 1.00 91.69 83 HIS A CA 1
ATOM 642 C C . HIS A 1 83 ? 4.945 2.459 -13.717 1.00 91.69 83 HIS A C 1
ATOM 644 O O . HIS A 1 83 ? 3.808 2.568 -14.178 1.00 91.69 83 HIS A O 1
ATOM 650 N N . ARG A 1 84 ? 5.584 1.289 -13.671 1.00 91.25 84 ARG A N 1
ATOM 651 C CA . ARG A 1 84 ? 5.027 0.037 -14.197 1.00 91.25 84 ARG A CA 1
ATOM 652 C C . ARG A 1 84 ? 4.602 -0.867 -13.057 1.00 91.25 84 ARG A C 1
ATOM 654 O O . ARG A 1 84 ? 5.410 -1.221 -12.209 1.00 91.25 84 ARG A O 1
ATOM 661 N N . PHE A 1 85 ? 3.325 -1.225 -13.031 1.00 92.88 85 PHE A N 1
ATOM 662 C CA . PHE A 1 85 ? 2.754 -2.054 -11.975 1.00 92.88 85 PHE A CA 1
ATOM 663 C C . PHE A 1 85 ? 3.303 -3.483 -12.030 1.00 92.88 85 PHE A C 1
ATOM 665 O O . PHE A 1 85 ? 3.264 -4.120 -13.080 1.00 92.88 85 PHE A O 1
ATOM 672 N N . LEU A 1 86 ? 3.787 -3.986 -10.893 1.00 92.94 86 LEU A N 1
ATOM 673 C CA . LEU A 1 86 ? 4.295 -5.352 -10.749 1.00 92.94 86 LEU A CA 1
ATOM 674 C C . LEU A 1 86 ? 3.282 -6.278 -10.078 1.00 92.94 86 LEU A C 1
ATOM 676 O O . LEU A 1 86 ? 3.204 -7.459 -10.414 1.00 92.94 86 LEU A O 1
ATOM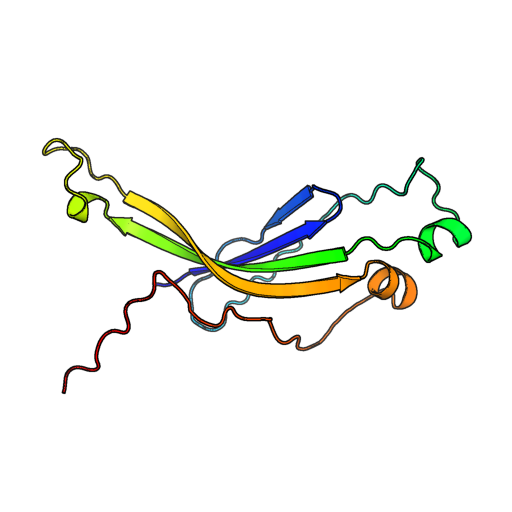 680 N N . GLY A 1 87 ? 2.514 -5.754 -9.127 1.00 95.50 87 GLY A N 1
ATOM 681 C CA . GLY A 1 87 ? 1.507 -6.512 -8.400 1.00 95.50 87 GLY A CA 1
ATOM 682 C C . GLY A 1 87 ? 1.073 -5.832 -7.111 1.00 95.50 87 GLY A C 1
ATOM 683 O O . GLY A 1 87 ? 1.649 -4.824 -6.695 1.00 95.50 87 GLY A O 1
ATOM 684 N N . SER A 1 88 ? 0.059 -6.402 -6.469 1.00 97.56 88 SER A N 1
ATOM 685 C CA . SER A 1 88 ? -0.548 -5.848 -5.258 1.00 97.56 88 SER A CA 1
ATOM 686 C C . SER A 1 88 ? -0.803 -6.890 -4.176 1.00 97.56 88 SER A C 1
ATOM 688 O O . SER A 1 88 ? -0.802 -8.091 -4.421 1.00 97.56 88 SER A O 1
ATOM 690 N N . LEU A 1 89 ? -1.033 -6.415 -2.961 1.00 96.94 89 LEU A N 1
ATOM 691 C CA . LEU A 1 89 ? -1.490 -7.176 -1.811 1.00 96.94 89 LEU A CA 1
ATOM 692 C C . LEU A 1 89 ? -2.564 -6.358 -1.097 1.00 96.94 89 LEU A C 1
ATOM 694 O O . LEU A 1 89 ? -2.413 -5.151 -0.912 1.00 96.94 89 LEU A O 1
ATOM 698 N N . GLU A 1 90 ? -3.616 -7.029 -0.652 1.00 97.81 90 GLU A N 1
ATOM 699 C CA . GLU A 1 90 ? -4.678 -6.424 0.141 1.00 97.81 90 GLU A CA 1
ATOM 700 C C . GLU A 1 90 ? -4.635 -6.952 1.572 1.00 97.81 90 GLU A C 1
ATOM 702 O O . GLU A 1 90 ? -4.580 -8.159 1.808 1.00 97.81 90 GLU A O 1
ATOM 707 N N . ILE A 1 91 ? -4.650 -6.034 2.536 1.00 96.94 91 ILE A N 1
ATOM 708 C CA . ILE A 1 91 ? -4.655 -6.350 3.961 1.00 96.94 91 ILE A CA 1
ATOM 709 C C . ILE A 1 91 ? -5.892 -5.692 4.574 1.00 96.94 91 ILE A C 1
ATOM 711 O O . ILE A 1 91 ? -5.932 -4.465 4.697 1.00 96.94 91 ILE A O 1
ATOM 715 N N . PRO A 1 92 ? -6.915 -6.464 4.974 1.00 96.81 92 PRO A N 1
ATOM 716 C CA . PRO A 1 92 ? -8.057 -5.910 5.687 1.00 96.81 92 PRO A CA 1
ATOM 717 C C . PRO A 1 92 ? -7.611 -5.200 6.969 1.00 96.81 92 PRO A C 1
ATOM 719 O O . PRO A 1 92 ? -6.811 -5.739 7.738 1.00 96.81 92 PRO A O 1
ATOM 722 N N . PHE A 1 93 ? -8.168 -4.020 7.249 1.00 95.88 93 PHE A N 1
ATOM 723 C CA . PHE A 1 93 ? -7.884 -3.276 8.480 1.00 95.88 93 PHE A CA 1
ATOM 724 C C . PHE A 1 93 ? -8.128 -4.135 9.725 1.00 95.88 93 PHE A C 1
ATOM 726 O O . PHE A 1 93 ? -7.325 -4.123 10.655 1.00 95.88 93 PHE A O 1
ATOM 733 N N . GLY A 1 94 ? -9.197 -4.939 9.711 1.00 95.25 94 GLY A N 1
ATOM 734 C CA . GLY A 1 94 ? -9.520 -5.864 10.795 1.00 95.25 94 GLY A CA 1
ATOM 735 C C . GLY A 1 94 ? -8.374 -6.821 11.132 1.00 95.25 94 GLY A C 1
ATOM 736 O O . GLY A 1 94 ? -8.146 -7.090 12.305 1.00 95.25 94 GLY A O 1
ATOM 737 N N . THR A 1 95 ? -7.596 -7.273 10.143 1.00 95.25 95 THR A N 1
ATOM 738 C CA . THR A 1 95 ? -6.420 -8.123 10.382 1.00 95.25 95 THR A CA 1
ATOM 739 C C . THR A 1 95 ? -5.358 -7.380 11.187 1.00 95.25 95 THR A C 1
ATOM 741 O O . THR A 1 95 ? -4.860 -7.905 1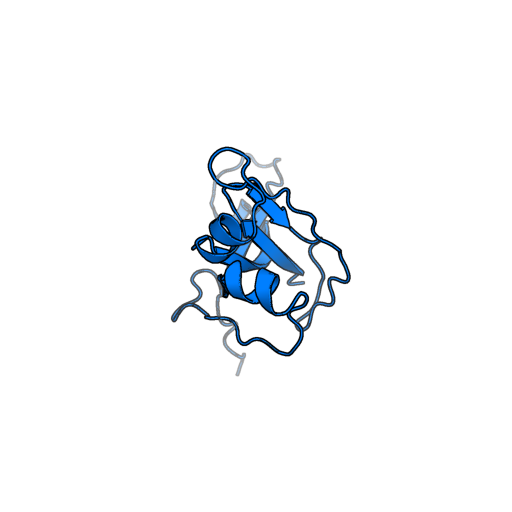2.177 1.00 95.25 95 THR A O 1
ATOM 744 N N . VAL A 1 96 ? -5.048 -6.135 10.817 1.00 94.50 96 VAL A N 1
ATOM 745 C CA . VAL A 1 96 ? -4.073 -5.312 11.551 1.00 94.50 96 VAL A CA 1
ATOM 746 C C . VAL A 1 96 ? -4.589 -4.965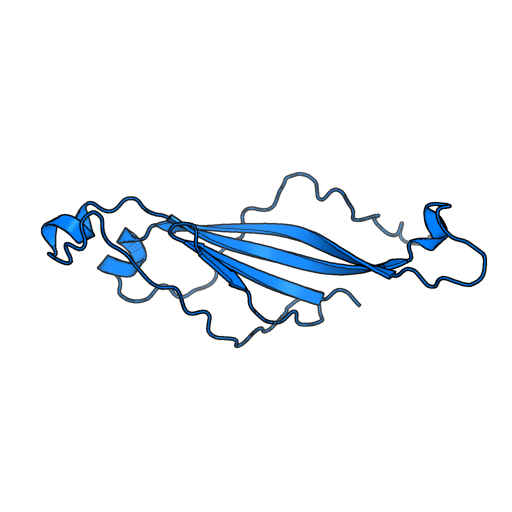 12.946 1.00 94.50 96 VAL A C 1
ATOM 748 O O . VAL A 1 96 ? -3.830 -5.017 13.908 1.00 94.50 96 VAL A O 1
ATOM 751 N N . TYR A 1 97 ? -5.877 -4.646 13.073 1.00 94.44 97 TYR A N 1
ATOM 752 C CA . TYR A 1 97 ? -6.486 -4.292 14.352 1.00 94.44 97 TYR A CA 1
ATOM 753 C C . TYR A 1 97 ? -6.500 -5.464 15.347 1.00 94.44 97 TYR A C 1
ATOM 755 O O . TYR A 1 97 ? -6.228 -5.251 16.526 1.00 94.44 97 TYR A O 1
ATOM 763 N N . MET A 1 98 ? -6.782 -6.688 14.885 1.00 93.31 98 MET A N 1
ATOM 764 C CA . MET A 1 98 ? -6.835 -7.873 15.751 1.00 93.31 98 MET A CA 1
ATOM 765 C C . MET A 1 98 ? -5.449 -8.415 16.102 1.00 93.31 98 MET A C 1
ATOM 767 O O . MET A 1 98 ? -5.206 -8.760 17.255 1.00 93.31 98 MET A O 1
ATOM 771 N N . GLU A 1 99 ? -4.535 -8.468 15.132 1.00 94.56 99 GLU A N 1
ATOM 772 C CA . GLU A 1 99 ? -3.206 -9.062 15.329 1.00 94.56 99 GLU A CA 1
ATOM 773 C C . GLU A 1 99 ? -2.173 -8.048 15.854 1.00 94.56 99 GLU A C 1
ATOM 775 O O . GLU A 1 99 ? -1.107 -8.423 16.339 1.00 94.56 99 GLU A O 1
ATOM 780 N N . GLY A 1 100 ? -2.442 -6.743 15.732 1.00 92.75 100 GLY A N 1
ATOM 781 C CA . GLY A 1 100 ? -1.540 -5.644 16.104 1.00 92.75 100 GLY A CA 1
ATOM 782 C C . GLY A 1 100 ? -0.313 -5.491 15.196 1.00 92.75 100 GLY A C 1
ATOM 783 O O . GLY A 1 100 ? 0.239 -4.398 15.076 1.00 92.75 100 GLY A O 1
ATOM 784 N N . LYS A 1 101 ? 0.112 -6.569 14.532 1.00 93.81 101 LYS A N 1
ATOM 785 C CA . LYS A 1 101 ? 1.233 -6.605 13.595 1.00 93.81 101 LYS A CA 1
ATOM 786 C C . LYS A 1 101 ? 1.007 -7.694 12.551 1.00 93.81 101 LYS A C 1
ATOM 788 O O . LYS A 1 101 ? 0.681 -8.826 12.883 1.00 93.81 101 LYS A O 1
ATOM 793 N N . VAL A 1 102 ? 1.262 -7.358 11.290 1.00 94.38 102 VAL A N 1
ATOM 794 C CA . VAL A 1 102 ? 1.242 -8.307 10.173 1.00 94.38 102 VAL A CA 1
ATOM 795 C C . VAL A 1 102 ? 2.658 -8.397 9.613 1.00 94.38 102 VAL A C 1
ATOM 797 O O . VAL A 1 102 ? 3.185 -7.415 9.095 1.00 94.38 102 VAL A O 1
ATOM 800 N N . GLU A 1 103 ? 3.303 -9.556 9.754 1.00 95.44 103 GLU A N 1
ATOM 801 C CA . GLU A 1 103 ? 4.661 -9.793 9.256 1.00 95.44 103 GLU A CA 1
ATOM 802 C C . GLU A 1 103 ? 4.800 -11.166 8.598 1.00 95.44 103 GLU A C 1
ATOM 804 O O . GLU A 1 103 ? 4.157 -12.131 9.004 1.00 95.44 103 GLU A O 1
ATOM 809 N N . GLY A 1 104 ? 5.650 -11.255 7.576 1.00 93.81 104 GLY A N 1
ATOM 810 C CA . GLY A 1 104 ? 5.886 -12.497 6.852 1.00 93.81 104 GLY A CA 1
ATOM 811 C C . GLY A 1 104 ? 6.251 -12.274 5.391 1.00 93.81 104 GLY A C 1
ATOM 812 O O . GLY A 1 104 ? 6.538 -11.159 4.956 1.00 93.81 104 GLY A O 1
ATOM 813 N N . MET A 1 105 ? 6.243 -13.369 4.634 1.00 95.19 105 MET A N 1
ATOM 814 C CA . MET A 1 105 ? 6.387 -13.345 3.182 1.00 95.19 105 MET A CA 1
ATOM 815 C C . MET A 1 105 ? 5.000 -13.365 2.551 1.00 95.19 105 MET A C 1
ATOM 817 O O . MET A 1 105 ? 4.281 -14.357 2.661 1.00 95.19 105 MET A O 1
ATOM 821 N N . PHE A 1 106 ? 4.641 -12.277 1.877 1.00 94.94 106 PHE A N 1
ATOM 822 C CA . PHE A 1 106 ? 3.365 -12.149 1.185 1.00 94.94 106 PHE A CA 1
ATOM 823 C C . PHE A 1 106 ? 3.580 -12.279 -0.315 1.00 94.94 106 PHE A C 1
ATOM 825 O O . PHE A 1 106 ? 4.496 -11.682 -0.883 1.00 94.94 106 PHE A O 1
ATOM 832 N N . ARG A 1 107 ? 2.732 -13.075 -0.962 1.00 95.31 107 ARG A N 1
ATOM 833 C CA . ARG A 1 107 ? 2.727 -13.179 -2.417 1.00 95.31 107 ARG A CA 1
ATOM 834 C C . ARG A 1 107 ? 1.934 -12.009 -2.985 1.00 95.31 107 ARG A C 1
ATOM 836 O O . ARG A 1 107 ? 0.798 -11.800 -2.576 1.00 95.31 107 ARG A O 1
ATOM 843 N N . LEU A 1 108 ? 2.523 -11.296 -3.940 1.00 95.56 108 LEU A N 1
ATOM 844 C CA . LEU A 1 108 ? 1.804 -10.281 -4.700 1.00 95.56 108 LEU A CA 1
ATOM 845 C C . LEU A 1 108 ? 0.887 -10.940 -5.731 1.00 95.56 108 LEU A C 1
ATOM 847 O O . LEU A 1 108 ? 1.263 -11.909 -6.399 1.00 95.56 108 LEU A O 1
ATOM 851 N N . GLU A 1 109 ? -0.298 -10.374 -5.882 1.00 95.94 109 GLU A N 1
ATOM 852 C CA . GLU A 1 109 ? -1.182 -10.598 -7.011 1.00 95.94 109 GLU A CA 1
ATOM 853 C C . GLU A 1 109 ? -0.638 -9.824 -8.208 1.00 95.94 109 GLU A C 1
ATOM 855 O O . GLU A 1 109 ? -0.724 -8.599 -8.288 1.00 95.94 109 GLU A O 1
ATOM 860 N N . THR A 1 110 ? -0.002 -10.552 -9.119 1.00 93.62 110 THR A N 1
ATOM 861 C CA . THR A 1 110 ? 0.612 -9.994 -10.324 1.00 93.62 110 THR A CA 1
ATOM 862 C C . THR A 1 110 ? -0.381 -10.023 -11.482 1.00 93.62 110 THR A C 1
ATOM 864 O O . THR A 1 110 ? -1.069 -11.038 -11.653 1.00 93.62 110 THR A O 1
ATOM 867 N N . PRO A 1 111 ? -0.444 -8.977 -12.321 1.00 89.69 111 PRO A N 1
ATOM 868 C CA . PRO A 1 111 ? -1.316 -8.990 -13.486 1.00 89.69 111 PRO A CA 1
ATOM 869 C C . PRO A 1 111 ? -0.890 -10.103 -14.465 1.00 89.69 111 PRO A C 1
ATOM 871 O O . PRO A 1 111 ? 0.286 -10.469 -14.527 1.00 89.69 111 PRO A O 1
ATOM 874 N N . PRO A 1 112 ? -1.824 -10.649 -15.264 1.00 83.69 112 PRO A N 1
ATOM 875 C CA . PRO A 1 112 ? -1.522 -11.735 -16.199 1.00 83.69 112 PRO A CA 1
ATOM 876 C C . PRO A 1 112 ? -0.558 -11.311 -17.316 1.00 83.69 112 PRO A C 1
ATOM 878 O O . PRO A 1 112 ? 0.112 -12.158 -17.903 1.00 83.69 112 PRO A O 1
ATOM 881 N N . VAL A 1 113 ? -0.496 -10.011 -17.621 1.00 81.88 113 VAL A N 1
ATOM 882 C CA . VAL A 1 113 ? 0.392 -9.425 -18.628 1.00 81.88 113 VAL A CA 1
ATOM 883 C C . VAL A 1 113 ? 0.918 -8.091 -18.105 1.00 81.88 113 VAL A C 1
ATOM 885 O O . VAL A 1 113 ? 0.131 -7.218 -17.747 1.00 81.88 113 VAL A O 1
ATOM 888 N N . ASN A 1 114 ? 2.241 -7.916 -18.119 1.00 78.38 114 ASN A N 1
ATOM 889 C CA . ASN A 1 114 ? 2.894 -6.641 -17.826 1.00 78.38 114 ASN A CA 1
ATOM 890 C C . ASN A 1 114 ? 3.140 -5.877 -19.130 1.00 78.38 114 ASN A C 1
ATOM 892 O O . ASN A 1 114 ? 4.179 -6.027 -19.777 1.00 78.38 114 ASN A O 1
ATOM 896 N N . LEU A 1 115 ? 2.157 -5.071 -19.532 1.00 70.19 115 LEU A N 1
ATOM 897 C CA . LEU A 1 115 ? 2.299 -4.168 -20.672 1.00 70.19 115 LEU A CA 1
ATOM 898 C C . LEU A 1 115 ? 3.391 -3.136 -20.350 1.00 70.19 115 LEU A C 1
ATOM 900 O O . LEU A 1 115 ? 3.348 -2.488 -19.309 1.00 70.19 115 LEU A O 1
ATOM 904 N N . GLY A 1 116 ? 4.393 -3.022 -21.220 1.00 67.75 116 GLY A N 1
ATOM 905 C CA . GLY A 1 116 ? 5.534 -2.116 -21.047 1.00 67.75 116 GLY A CA 1
ATOM 906 C C . GLY A 1 116 ? 6.884 -2.825 -20.962 1.00 67.75 116 GLY A C 1
ATOM 907 O O . GLY A 1 116 ? 7.902 -2.213 -21.265 1.00 67.75 116 GLY A O 1
ATOM 908 N N . TYR A 1 117 ? 6.932 -4.122 -20.645 1.00 71.38 117 TYR A N 1
ATOM 909 C CA . TYR A 1 117 ? 8.187 -4.877 -20.690 1.00 71.38 117 TYR A CA 1
ATOM 910 C C . TYR A 1 117 ? 8.349 -5.542 -22.048 1.00 71.38 117 TYR A C 1
ATOM 912 O O . TYR A 1 117 ? 7.570 -6.414 -22.430 1.00 71.38 117 TYR A O 1
ATOM 920 N N . VAL A 1 118 ? 9.396 -5.153 -22.768 1.00 66.00 118 VAL A N 1
ATOM 921 C CA . VAL A 1 118 ? 9.855 -5.906 -23.931 1.00 66.00 118 VAL A CA 1
ATOM 922 C C . VAL A 1 118 ? 10.774 -6.997 -23.401 1.00 66.00 118 VAL A C 1
ATOM 924 O O . VAL A 1 118 ? 11.786 -6.701 -22.762 1.00 66.00 118 VAL A O 1
ATOM 927 N N . TYR A 1 119 ? 10.433 -8.266 -23.627 1.00 55.84 119 TYR A N 1
ATOM 928 C CA . TYR A 1 119 ? 11.405 -9.330 -23.408 1.00 55.84 119 TYR A CA 1
ATOM 929 C C . TYR A 1 119 ? 12.552 -9.076 -24.377 1.00 55.84 119 TYR A C 1
ATOM 931 O O . TYR A 1 119 ? 12.359 -9.170 -25.589 1.00 55.84 119 TYR A O 1
ATOM 939 N N . ALA A 1 120 ? 13.734 -8.738 -23.860 1.00 53.97 120 ALA A N 1
ATOM 940 C CA . ALA A 1 120 ? 14.941 -8.809 -24.661 1.00 53.97 120 ALA A CA 1
ATOM 941 C C . ALA A 1 120 ? 15.034 -10.258 -25.143 1.00 53.97 120 ALA A C 1
ATOM 943 O O . ALA A 1 120 ? 15.277 -11.170 -24.348 1.00 53.97 120 ALA A O 1
ATOM 944 N N . SER A 1 121 ? 14.730 -10.489 -26.422 1.00 47.09 121 SER A N 1
ATOM 945 C CA . SER A 1 121 ? 14.909 -11.796 -27.033 1.00 47.09 121 SER A CA 1
ATOM 946 C C . SER A 1 121 ? 16.356 -12.176 -26.780 1.00 47.09 121 SER A C 1
ATOM 948 O O . SER A 1 121 ? 17.250 -11.441 -27.203 1.00 47.09 121 SER A O 1
ATOM 950 N N . ALA A 1 122 ? 16.579 -13.267 -26.047 1.00 45.28 122 ALA A N 1
ATOM 951 C CA . ALA A 1 122 ? 17.910 -13.806 -25.849 1.00 45.28 122 ALA A CA 1
ATOM 952 C C . ALA A 1 122 ? 18.554 -13.933 -27.233 1.00 45.28 122 ALA A C 1
ATOM 954 O O . ALA A 1 122 ? 18.085 -14.713 -28.066 1.00 45.28 122 ALA A O 1
ATOM 955 N N . ALA A 1 123 ? 19.549 -13.084 -27.501 1.00 40.97 123 ALA A N 1
ATOM 956 C CA . ALA A 1 123 ? 20.348 -13.178 -28.704 1.00 40.97 123 ALA A CA 1
ATOM 957 C C . ALA A 1 123 ? 20.919 -14.597 -28.737 1.00 40.97 123 ALA A C 1
ATOM 959 O O . ALA A 1 123 ? 21.502 -15.066 -27.756 1.00 40.97 123 ALA A O 1
ATOM 960 N N . ARG A 1 124 ? 20.607 -15.292 -29.825 1.00 35.19 124 ARG A N 1
ATOM 961 C CA . ARG A 1 124 ? 20.977 -16.678 -30.072 1.00 35.19 124 ARG A CA 1
ATOM 962 C C . ARG A 1 124 ? 22.444 -16.780 -30.460 1.00 35.19 124 ARG A C 1
ATOM 964 O O . ARG A 1 124 ? 22.915 -15.850 -31.152 1.00 35.19 124 ARG A O 1
#

pLDDT: mean 85.92, std 15.12, range [35.19, 98.06]

Radius of gyration: 19.42 Å; Cα contacts (8 Å, |Δi|>4): 195; chains: 1; bounding box: 39×38×53 Å

Nearest PDB structures (foldseek):
  2pvp-assembly1_B  TM=2.927E-01  e=2.683E+00  Helicobacter pylori SS1
  7bw8-assembly1_C  TM=3.240E-01  e=6.532E+00  Homo sapiens
  8ir3-assembly1_T  TM=2.631E-01  e=7.718E+00  Homo sapiens

Solvent-accessible surface area (backbone atoms only — not comparable to full-atom values): 8007 Å² total; per-residue (Å²): 129,64,19,33,28,46,35,42,35,41,95,91,45,76,46,64,46,67,68,27,66,54,98,76,56,78,66,93,57,90,82,83,80,89,85,78,49,79,94,72,47,83,48,68,77,50,53,73,66,46,80,55,52,38,37,39,37,33,29,36,46,42,83,42,70,45,75,86,72,78,78,70,63,105,84,61,91,50,70,43,80,45,78,44,74,58,27,34,43,81,43,50,45,47,58,42,69,74,60,73,63,86,85,81,90,78,78,61,55,53,68,97,68,63,85,88,69,77,79,77,71,77,81,126

Foldseek 3Di:
DKWKKKWKDWPNDIDIFDTADDPDGDRVDDDDDDDAFVVNDPDPVRLLVAFIKIKMWMWIWDWDFCVVVVDDDPPDRDIDIDTWTAFMDIDGSNNCVVVVDDDDDDDGDGDPDGPPDDPPPPDD

Mean predicted aligned error: 7.81 Å

Secondary structure (DSSP, 8-state):
--EEEEEEEETTEEEEPPPEESSS-------------GGG---HHHHTT---EEEEEEEEEEEEEGGGGT---TT---EEEEEEEEEEEEEEHHHHHHHS---S----B--S--TT--------